Protein AF-T0V7Q1-F1 (afdb_monomer_lit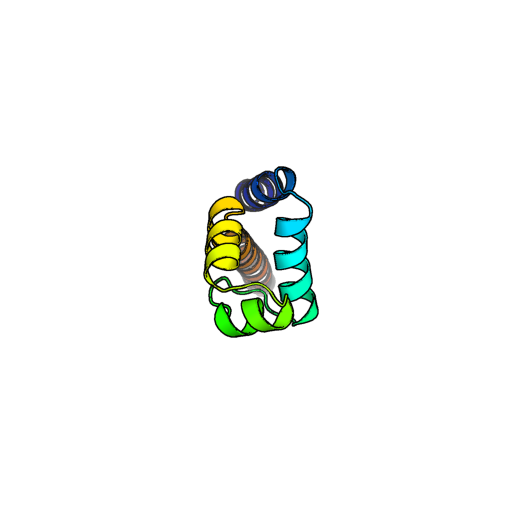e)

Foldseek 3Di:
DVVLVVVLVVLVVPDDPVLVVLVVLCVVVVHLALPDDLVVSCVSVVHDSVVSVVSCVSSVVNSSSVSVVVVVVVVVVVVVVVVVVVVD

pLDDT: mean 87.26, std 12.77, range [45.53, 96.31]

Sequence (88 aa):
MNALIVSGEAIRSGWRESQEEILLNLLKRSVYSENFSQQDLAQSLAINPSALSKRLKSSSIRVYLRGRAAALACIQSLEKGEAHERIV

Radius of gyration: 16.04 Å; chains: 1; bounding box: 38×20×46 Å

Secondary structure (DSSP, 8-state):
-HHHHHHHHHHHHT--HHHHHHHHHHHHTT--STT--HHHHHHHTT--HHHHHHHHHHHTHHHHHHHHHHHHHHHHHHHHHHHHHTT-

Structure (mmCIF, N/CA/C/O backbone):
data_AF-T0V7Q1-F1
#
_entry.id   AF-T0V7Q1-F1
#
loop_
_atom_site.group_PDB
_atom_site.id
_atom_site.type_symbol
_atom_site.label_atom_id
_atom_site.label_alt_id
_atom_site.label_comp_id
_atom_site.label_asym_id
_atom_site.label_entity_id
_atom_site.label_seq_id
_atom_site.pdbx_PDB_ins_code
_atom_site.Cartn_x
_atom_site.Cartn_y
_atom_site.Cartn_z
_atom_site.occupancy
_atom_site.B_iso_or_equiv
_atom_site.auth_seq_id
_atom_site.auth_comp_id
_atom_site.auth_asym_id
_atom_site.auth_atom_id
_atom_site.pdbx_PDB_model_num
ATOM 1 N N . MET A 1 1 ? 17.349 3.632 -9.399 1.00 61.19 1 MET A N 1
ATOM 2 C CA . MET A 1 1 ? 16.519 2.523 -8.871 1.00 61.19 1 MET A CA 1
ATOM 3 C C . MET A 1 1 ? 16.558 2.447 -7.342 1.00 61.19 1 MET A C 1
ATOM 5 O O . MET A 1 1 ? 15.501 2.546 -6.735 1.00 61.19 1 MET A O 1
ATOM 9 N N . ASN A 1 2 ? 17.738 2.367 -6.712 1.00 66.19 2 ASN A N 1
ATOM 10 C CA . ASN A 1 2 ? 17.864 2.184 -5.254 1.00 66.19 2 ASN A CA 1
ATOM 11 C C . ASN A 1 2 ? 17.151 3.253 -4.409 1.00 66.19 2 ASN A C 1
ATOM 13 O O . ASN A 1 2 ? 16.494 2.902 -3.440 1.00 66.19 2 ASN A O 1
ATOM 17 N N . ALA A 1 3 ? 17.186 4.531 -4.804 1.00 69.88 3 ALA A N 1
ATOM 18 C CA . ALA A 1 3 ? 16.512 5.600 -4.059 1.00 69.88 3 ALA A CA 1
ATOM 19 C C . ALA A 1 3 ? 14.989 5.390 -3.925 1.00 69.88 3 ALA A C 1
ATOM 21 O O . ALA A 1 3 ? 14.447 5.599 -2.851 1.00 69.88 3 ALA A O 1
ATOM 22 N N . LEU A 1 4 ? 14.308 4.910 -4.973 1.00 75.25 4 LEU A N 1
ATOM 23 C CA . LEU A 1 4 ? 12.858 4.652 -4.961 1.00 75.25 4 LEU A CA 1
ATOM 24 C C . LEU A 1 4 ? 12.480 3.513 -4.006 1.00 75.25 4 LEU A C 1
ATOM 26 O O . LEU A 1 4 ? 11.512 3.626 -3.257 1.00 75.25 4 LEU A O 1
ATOM 30 N N . ILE A 1 5 ? 13.266 2.433 -4.017 1.00 77.00 5 ILE A N 1
ATOM 31 C CA . ILE A 1 5 ? 13.075 1.283 -3.125 1.00 77.00 5 ILE A CA 1
ATOM 32 C C . ILE A 1 5 ? 13.353 1.700 -1.679 1.00 77.00 5 ILE A C 1
ATOM 34 O O . ILE A 1 5 ? 12.534 1.450 -0.800 1.00 77.00 5 ILE A O 1
ATOM 38 N N . VAL A 1 6 ? 14.459 2.412 -1.448 1.00 78.88 6 VAL A N 1
ATOM 39 C CA . VAL A 1 6 ? 14.843 2.920 -0.124 1.00 78.88 6 VAL A CA 1
ATOM 40 C C . VAL A 1 6 ? 13.797 3.891 0.424 1.00 78.88 6 VAL A C 1
ATOM 42 O O . VAL A 1 6 ? 13.436 3.788 1.590 1.00 78.88 6 VAL A O 1
ATOM 45 N N . SER A 1 7 ? 13.248 4.791 -0.397 1.00 72.12 7 SER A N 1
ATOM 46 C CA . SER A 1 7 ? 12.162 5.683 0.027 1.00 72.12 7 SER A CA 1
ATOM 47 C C . SER A 1 7 ? 10.886 4.916 0.384 1.00 72.12 7 SER A C 1
ATOM 49 O O . SER A 1 7 ? 10.215 5.275 1.347 1.00 72.12 7 SER A O 1
ATOM 51 N N . GLY A 1 8 ? 10.555 3.851 -0.352 1.00 80.56 8 GLY A N 1
ATOM 52 C CA . GLY A 1 8 ? 9.426 2.978 -0.024 1.00 80.56 8 GLY A CA 1
ATOM 53 C C . GLY A 1 8 ? 9.614 2.249 1.310 1.00 80.56 8 GLY A C 1
ATOM 54 O O . GLY A 1 8 ? 8.720 2.269 2.155 1.00 80.56 8 GLY A O 1
ATOM 55 N N . GLU A 1 9 ? 10.787 1.657 1.530 1.00 83.19 9 GLU A N 1
ATOM 56 C CA . GLU A 1 9 ? 11.113 0.965 2.782 1.00 83.19 9 GLU A CA 1
ATOM 57 C C . GLU A 1 9 ? 11.195 1.927 3.975 1.00 83.19 9 GLU A C 1
ATOM 59 O O . GLU A 1 9 ? 10.689 1.606 5.045 1.00 83.19 9 GLU A O 1
ATOM 64 N N . ALA A 1 10 ? 11.718 3.142 3.788 1.00 80.56 10 ALA A N 1
ATOM 65 C CA . ALA A 1 10 ? 11.748 4.171 4.830 1.00 80.56 10 ALA A CA 1
ATOM 66 C C . ALA A 1 10 ? 10.344 4.643 5.249 1.00 80.56 10 ALA A C 1
ATOM 68 O O . ALA A 1 10 ? 10.109 4.948 6.417 1.00 80.56 10 ALA A O 1
ATOM 69 N N . ILE A 1 11 ? 9.385 4.691 4.312 1.00 85.19 11 ILE A N 1
ATOM 70 C CA . ILE A 1 11 ? 7.977 4.955 4.650 1.00 85.19 11 ILE A CA 1
ATOM 71 C C . ILE A 1 11 ? 7.438 3.819 5.521 1.00 85.19 11 ILE A C 1
ATOM 73 O O . ILE A 1 11 ? 6.809 4.078 6.547 1.00 85.19 11 ILE A O 1
ATOM 77 N N . ARG A 1 12 ? 7.696 2.568 5.121 1.00 88.38 12 ARG A N 1
ATOM 78 C CA . ARG A 1 12 ? 7.199 1.382 5.822 1.00 88.38 12 ARG A CA 1
ATOM 79 C C . ARG A 1 12 ? 7.833 1.201 7.203 1.00 88.38 12 ARG A C 1
ATOM 81 O O . ARG A 1 12 ? 7.128 0.815 8.126 1.00 88.38 12 ARG A O 1
ATOM 88 N N . SER A 1 13 ? 9.116 1.511 7.381 1.00 85.25 13 SER A N 1
ATOM 89 C CA . SER A 1 13 ? 9.822 1.315 8.657 1.00 85.25 13 SER A CA 1
ATOM 90 C C . SER A 1 13 ? 9.244 2.136 9.814 1.00 85.25 13 SER A C 1
ATOM 92 O O . SER A 1 13 ? 9.478 1.810 10.973 1.00 85.25 13 SER A O 1
ATOM 94 N N . GLY A 1 14 ? 8.504 3.210 9.518 1.00 88.56 14 GLY A N 1
ATOM 95 C CA . GLY A 1 14 ? 7.811 4.029 10.516 1.00 88.56 14 GLY A CA 1
ATOM 96 C C . GLY A 1 14 ? 6.383 3.577 10.837 1.00 88.56 14 GLY A C 1
ATOM 97 O O . GLY A 1 14 ? 5.683 4.274 11.576 1.00 88.56 14 GLY A O 1
ATOM 98 N N . TRP A 1 15 ? 5.905 2.474 10.256 1.00 94.25 15 TRP A N 1
ATOM 99 C CA . TRP A 1 15 ? 4.521 2.049 10.423 1.00 94.25 15 TRP A CA 1
ATOM 100 C C . TRP A 1 15 ? 4.261 1.372 11.763 1.00 94.25 15 TRP A C 1
ATOM 102 O O . TRP A 1 15 ? 5.060 0.610 12.293 1.00 94.25 15 TRP A O 1
ATOM 112 N N . ARG A 1 16 ? 3.074 1.646 12.299 1.00 94.12 16 ARG A N 1
ATOM 113 C CA . ARG A 1 16 ? 2.480 0.894 13.405 1.00 94.12 16 ARG A CA 1
ATOM 114 C C . ARG A 1 16 ? 1.756 -0.326 12.850 1.00 94.12 16 ARG A C 1
ATOM 116 O O . ARG A 1 16 ? 1.288 -0.295 11.715 1.00 94.12 16 ARG A O 1
ATOM 123 N N . GLU A 1 17 ? 1.514 -1.319 13.696 1.00 93.12 17 GLU A N 1
ATOM 124 C CA . GLU A 1 17 ? 0.788 -2.548 13.341 1.00 93.12 17 GLU A CA 1
ATOM 125 C C . GLU A 1 17 ? -0.522 -2.276 12.574 1.00 93.12 17 GLU A C 1
ATOM 127 O O . GLU A 1 17 ? -0.756 -2.821 11.503 1.00 93.12 17 GLU A O 1
ATOM 132 N N . SER A 1 18 ? -1.330 -1.314 13.035 1.00 92.00 18 SER A N 1
ATOM 133 C CA . SER A 1 18 ? -2.583 -0.915 12.364 1.00 92.00 18 SER A CA 1
ATOM 134 C C . SER A 1 18 ? -2.433 -0.365 10.932 1.00 92.00 18 SER A C 1
ATOM 136 O O . SER A 1 18 ? -3.414 -0.295 10.191 1.00 92.00 18 SER A O 1
ATOM 138 N N . GLN A 1 19 ? -1.238 0.099 10.560 1.00 94.31 19 GLN A N 1
ATOM 139 C CA . GLN A 1 19 ? -0.897 0.581 9.219 1.00 94.31 19 GLN A CA 1
ATOM 140 C C . GLN A 1 19 ? -0.324 -0.559 8.372 1.00 94.31 19 GLN A C 1
ATOM 142 O O . GLN A 1 19 ? -0.656 -0.666 7.194 1.00 94.31 19 GLN A O 1
ATOM 147 N N . GLU A 1 20 ? 0.463 -1.452 8.975 1.00 94.56 20 GLU A N 1
ATOM 148 C CA . GLU A 1 20 ? 0.914 -2.686 8.327 1.00 94.56 20 GLU A CA 1
ATOM 149 C C . GLU A 1 20 ? -0.256 -3.613 7.985 1.00 94.56 20 GLU A C 1
ATOM 151 O O . GLU A 1 20 ? -0.291 -4.187 6.898 1.00 94.56 20 GLU A O 1
ATOM 156 N N . GLU A 1 21 ? -1.260 -3.692 8.859 1.00 95.12 21 GLU A N 1
ATOM 157 C CA . GLU A 1 21 ? -2.498 -4.446 8.654 1.00 95.12 21 GLU A CA 1
ATOM 158 C C . GLU A 1 21 ? -3.204 -4.043 7.351 1.00 95.12 21 GLU A C 1
ATOM 160 O O . GLU A 1 21 ? -3.709 -4.899 6.620 1.00 95.12 21 GLU A O 1
ATOM 165 N N . ILE A 1 22 ? -3.179 -2.749 7.009 1.00 95.69 22 ILE A N 1
ATOM 166 C CA . ILE A 1 22 ? -3.738 -2.246 5.751 1.00 95.69 22 ILE A CA 1
ATOM 167 C C . ILE A 1 22 ? -2.990 -2.846 4.565 1.00 95.69 22 ILE A C 1
ATOM 169 O O . ILE A 1 22 ? -3.620 -3.382 3.651 1.00 95.69 22 ILE A O 1
ATOM 173 N N . LEU A 1 23 ? -1.655 -2.780 4.578 1.00 95.62 23 LEU A N 1
ATOM 174 C CA . LEU A 1 23 ? -0.846 -3.357 3.509 1.00 95.62 23 LEU A CA 1
ATOM 175 C C . LEU A 1 23 ? -1.074 -4.870 3.415 1.00 95.62 23 LEU A C 1
ATOM 177 O O . LEU A 1 23 ? -1.299 -5.382 2.323 1.00 95.62 23 LEU A O 1
ATOM 181 N N . LEU A 1 24 ? -1.072 -5.584 4.540 1.00 95.25 24 LEU A N 1
ATOM 182 C CA . LEU A 1 24 ? -1.303 -7.027 4.572 1.00 95.25 24 LEU A CA 1
ATOM 183 C C . LEU A 1 24 ? -2.670 -7.401 3.988 1.00 95.25 24 LEU A C 1
ATOM 185 O O . LEU A 1 24 ? -2.760 -8.359 3.222 1.00 95.25 24 LEU A O 1
ATOM 189 N N . ASN A 1 25 ? -3.725 -6.648 4.306 1.00 96.31 25 ASN A N 1
ATOM 190 C CA . ASN A 1 25 ? -5.060 -6.891 3.761 1.00 96.31 25 ASN A CA 1
ATOM 191 C C . ASN A 1 25 ? -5.104 -6.674 2.240 1.00 96.31 25 ASN A C 1
ATOM 193 O O . ASN A 1 25 ? -5.662 -7.501 1.522 1.00 96.31 25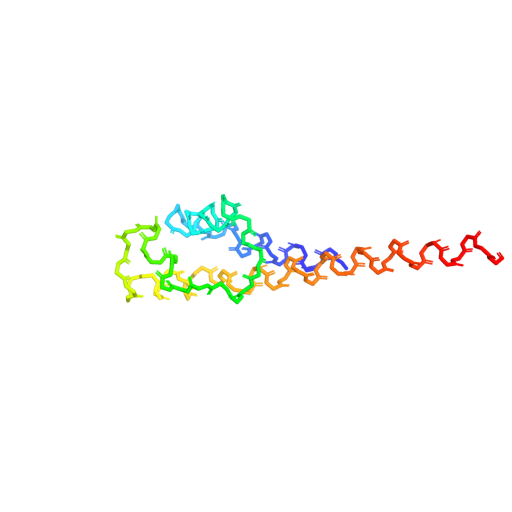 ASN A O 1
ATOM 197 N N . LEU A 1 26 ? -4.459 -5.614 1.740 1.00 96.31 26 LEU A N 1
ATOM 198 C CA . LEU A 1 26 ? -4.335 -5.357 0.302 1.00 96.31 26 LEU A CA 1
ATOM 199 C C . LEU A 1 26 ? -3.568 -6.482 -0.411 1.00 96.31 26 LEU A C 1
ATOM 201 O O . LEU A 1 26 ? -4.041 -7.006 -1.419 1.00 96.31 26 LEU A O 1
ATOM 205 N N . LEU A 1 27 ? -2.434 -6.916 0.147 1.00 94.62 27 LEU A N 1
ATOM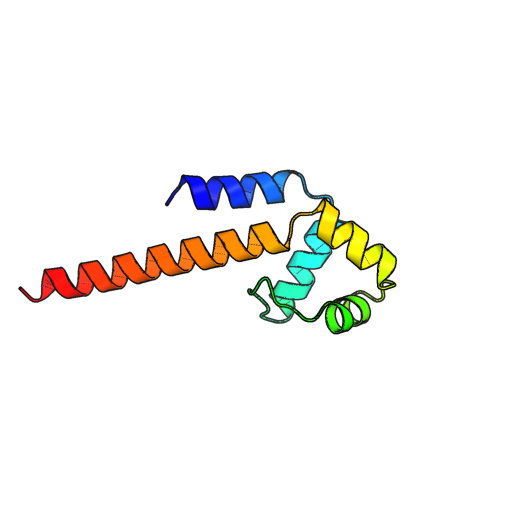 206 C CA . LEU A 1 27 ? -1.613 -7.989 -0.423 1.00 94.62 27 LEU A CA 1
ATOM 207 C C . LEU A 1 27 ? -2.344 -9.338 -0.445 1.00 94.62 27 LEU A C 1
ATOM 209 O O . LEU A 1 27 ? -2.292 -10.031 -1.458 1.00 94.62 27 LEU A O 1
ATOM 213 N N . LYS A 1 28 ? -3.074 -9.690 0.623 1.00 95.31 28 LYS A N 1
ATOM 214 C CA . LYS A 1 28 ? -3.910 -10.908 0.680 1.00 95.31 28 LYS A CA 1
ATOM 215 C C . LYS A 1 28 ? -4.992 -10.937 -0.403 1.00 95.31 28 LYS A C 1
ATOM 217 O O . LYS A 1 28 ? -5.447 -12.010 -0.779 1.00 95.31 28 LYS A O 1
ATOM 222 N N . ARG A 1 29 ? -5.400 -9.767 -0.895 1.00 94.50 29 ARG A N 1
ATOM 223 C CA . ARG A 1 29 ? -6.411 -9.588 -1.946 1.00 94.50 29 ARG A CA 1
ATOM 224 C C . ARG A 1 29 ? -5.796 -9.338 -3.327 1.00 94.50 29 ARG A C 1
ATOM 226 O O . ARG A 1 29 ? -6.516 -8.946 -4.239 1.00 94.50 29 ARG A O 1
ATOM 233 N N . SER A 1 30 ? -4.479 -9.508 -3.471 1.00 94.88 30 SER A N 1
ATOM 234 C CA . SER A 1 30 ? -3.734 -9.235 -4.708 1.00 94.88 30 SER A CA 1
ATOM 235 C C . SER A 1 30 ? -3.893 -7.796 -5.222 1.00 94.88 30 SER A C 1
ATOM 237 O O . SER A 1 30 ? -3.849 -7.537 -6.424 1.00 94.88 30 SER A O 1
ATOM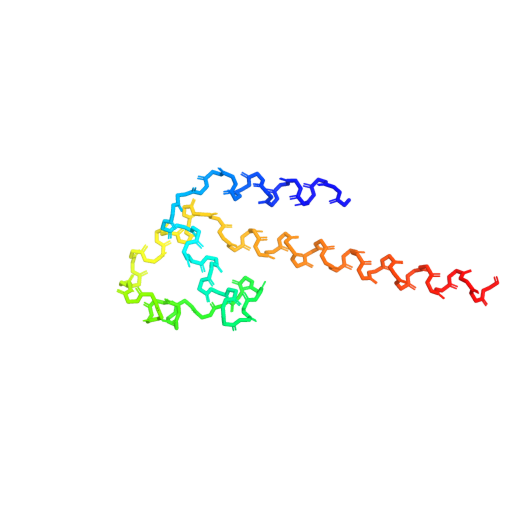 239 N N . VAL A 1 31 ? -4.065 -6.835 -4.309 1.00 95.44 31 VAL A N 1
ATOM 240 C CA . VAL A 1 31 ? -4.192 -5.413 -4.632 1.00 95.44 31 VAL A CA 1
ATOM 241 C C . VAL A 1 31 ? -2.848 -4.720 -4.429 1.00 95.44 31 VAL A C 1
ATOM 243 O O . VAL A 1 31 ? -2.403 -4.509 -3.303 1.00 95.44 31 VAL A O 1
ATOM 246 N N . TYR A 1 32 ? -2.211 -4.335 -5.536 1.00 93.19 32 TYR A N 1
ATOM 247 C CA . TYR A 1 32 ? -0.883 -3.699 -5.541 1.00 93.19 32 TYR A CA 1
ATOM 248 C C . TYR A 1 32 ? -0.899 -2.238 -6.014 1.00 93.19 32 TYR A C 1
ATOM 250 O O . TYR A 1 32 ? 0.130 -1.569 -5.988 1.00 93.19 32 TYR A O 1
ATOM 258 N N . SER A 1 33 ? -2.056 -1.738 -6.458 1.00 92.81 33 SER A N 1
ATOM 259 C CA . SER A 1 33 ? -2.220 -0.377 -6.976 1.00 92.81 33 SER A CA 1
ATOM 260 C C . SER A 1 33 ? -2.639 0.599 -5.881 1.00 92.81 33 SER A C 1
ATOM 262 O O . SER A 1 33 ? -3.400 0.246 -4.985 1.00 92.81 33 SER A O 1
ATOM 264 N N . GLU A 1 34 ? -2.217 1.857 -5.998 1.00 94.00 34 GLU A N 1
ATOM 265 C CA . GLU A 1 34 ? -2.675 2.971 -5.157 1.00 94.00 34 GLU A CA 1
ATOM 266 C C . GLU A 1 34 ? -4.174 3.303 -5.304 1.00 94.00 34 GLU A C 1
ATOM 268 O O . GLU A 1 34 ? -4.737 3.973 -4.435 1.00 94.00 34 GLU A O 1
ATOM 273 N N . ASN A 1 35 ? -4.818 2.821 -6.374 1.00 95.56 35 ASN A N 1
ATOM 274 C CA . ASN A 1 35 ? -6.213 3.099 -6.733 1.00 95.56 35 ASN A CA 1
ATOM 275 C C . ASN A 1 35 ? -7.197 2.034 -6.208 1.00 95.56 35 ASN A C 1
ATOM 277 O O . ASN A 1 35 ? -8.178 1.700 -6.868 1.00 95.56 35 ASN A O 1
ATOM 281 N N . PHE A 1 36 ? -6.932 1.459 -5.035 1.00 95.19 36 PHE A N 1
ATOM 282 C CA . PHE A 1 36 ? -7.809 0.462 -4.414 1.00 95.19 36 PHE A CA 1
ATOM 283 C C . PHE A 1 36 ? -9.142 1.061 -3.925 1.00 95.19 36 PHE A C 1
ATOM 285 O O . PHE A 1 36 ? -9.206 2.226 -3.524 1.00 95.19 36 PHE A O 1
ATOM 292 N N . SER A 1 37 ? -10.201 0.241 -3.877 1.00 94.81 37 SER A N 1
ATOM 293 C CA . SER A 1 37 ? -11.488 0.638 -3.287 1.00 94.81 37 SER A CA 1
ATOM 294 C C . SER A 1 37 ? -11.348 0.829 -1.777 1.00 94.81 37 SER A C 1
ATOM 296 O O . SER A 1 37 ? -11.141 -0.120 -1.016 1.00 94.81 37 SER A O 1
ATOM 298 N N . GLN A 1 38 ? -11.474 2.077 -1.323 1.00 95.00 38 GLN A N 1
ATOM 299 C CA . GLN A 1 38 ? -11.444 2.398 0.102 1.00 95.00 38 GLN A CA 1
ATOM 300 C C . GLN A 1 38 ? -12.673 1.841 0.839 1.00 95.00 38 GLN A C 1
ATOM 302 O O . GLN A 1 38 ? -12.565 1.500 2.015 1.00 95.00 38 GLN A O 1
ATOM 307 N N . GLN A 1 39 ? -13.817 1.725 0.160 1.00 94.62 39 GLN A N 1
ATOM 308 C CA . GLN A 1 39 ? -15.028 1.133 0.726 1.00 94.62 39 GLN A CA 1
ATOM 309 C C . GLN A 1 39 ? -14.833 -0.363 0.986 1.00 94.62 39 GLN A C 1
ATOM 311 O O . GLN A 1 39 ? -15.050 -0.821 2.107 1.00 94.62 39 GLN A O 1
ATOM 316 N N . ASP A 1 40 ? -14.334 -1.104 -0.004 1.00 94.88 40 ASP A N 1
ATOM 317 C CA . ASP A 1 40 ? -14.114 -2.544 0.143 1.00 94.88 40 ASP A CA 1
ATOM 318 C C . ASP A 1 40 ? -13.042 -2.830 1.195 1.00 94.88 40 ASP A C 1
ATOM 320 O O . ASP A 1 40 ? -13.095 -3.841 1.887 1.00 94.88 40 ASP A O 1
ATOM 324 N N . LEU A 1 41 ? -12.035 -1.957 1.303 1.00 95.38 41 LEU A N 1
ATOM 325 C CA . LEU A 1 41 ? -11.000 -2.049 2.331 1.00 95.38 41 LEU A CA 1
ATOM 326 C C . LEU A 1 41 ? -11.551 -1.749 3.735 1.00 95.38 41 LEU A C 1
ATOM 328 O O . LEU A 1 41 ? -11.164 -2.399 4.702 1.00 95.38 41 LEU A O 1
ATOM 332 N N . ALA A 1 42 ? -12.463 -0.781 3.863 1.00 95.38 42 ALA A N 1
ATOM 333 C CA . ALA A 1 42 ? -13.138 -0.495 5.128 1.00 95.38 42 ALA A CA 1
ATOM 334 C C . ALA A 1 42 ? -13.965 -1.699 5.590 1.00 95.38 42 ALA A C 1
ATOM 336 O O . ALA A 1 42 ? -13.894 -2.085 6.757 1.00 95.38 42 ALA A O 1
ATOM 337 N N . GLN A 1 43 ? -14.686 -2.326 4.658 1.00 95.31 43 GLN A N 1
ATOM 338 C CA . GLN A 1 43 ? -15.474 -3.523 4.923 1.00 95.31 43 GLN A CA 1
ATOM 339 C C . GLN A 1 43 ? -14.590 -4.722 5.285 1.00 95.31 43 GLN A C 1
ATOM 341 O O . GLN A 1 43 ? -14.875 -5.401 6.268 1.00 95.31 43 GLN A O 1
ATOM 346 N N . SER A 1 44 ? -13.494 -4.959 4.553 1.00 94.12 44 SER A N 1
ATOM 347 C CA . SER A 1 44 ? -12.600 -6.096 4.814 1.00 94.12 44 SER A CA 1
ATOM 348 C C . SER A 1 44 ? -11.843 -5.992 6.137 1.00 94.12 44 SER A C 1
ATOM 350 O O . SER A 1 44 ? -11.456 -7.016 6.692 1.00 94.12 44 SER A O 1
ATOM 352 N N . LEU A 1 45 ? -11.623 -4.774 6.637 1.00 93.62 45 LEU A N 1
ATOM 353 C CA . LEU A 1 45 ? -10.994 -4.525 7.935 1.00 93.62 45 LEU A CA 1
ATOM 354 C C . LEU A 1 45 ? -12.015 -4.324 9.069 1.00 93.62 45 LEU A C 1
ATOM 356 O O . LEU A 1 45 ? -11.613 -4.175 10.218 1.00 93.62 45 LEU A O 1
ATOM 360 N N . ALA A 1 46 ? -13.319 -4.287 8.766 1.00 94.50 46 ALA A N 1
ATOM 361 C CA . ALA A 1 46 ? -14.379 -3.908 9.705 1.00 94.50 46 ALA A CA 1
ATOM 362 C C . ALA A 1 46 ? -14.114 -2.560 10.421 1.00 94.50 46 ALA A C 1
ATOM 364 O O . ALA A 1 46 ? -14.444 -2.375 11.593 1.00 94.50 46 ALA A O 1
ATOM 365 N N . ILE A 1 47 ? -13.519 -1.592 9.712 1.00 93.94 47 ILE A N 1
ATOM 366 C CA . ILE A 1 47 ? -13.195 -0.257 10.237 1.00 93.94 47 ILE A CA 1
ATOM 367 C C . ILE A 1 47 ? -14.134 0.764 9.605 1.00 93.94 47 ILE A C 1
ATOM 369 O O . ILE A 1 47 ? -14.381 0.744 8.401 1.00 93.94 47 ILE A O 1
ATOM 373 N N . ASN A 1 48 ? -14.607 1.733 10.390 1.00 95.06 48 ASN A N 1
ATOM 374 C CA . ASN A 1 48 ? -15.392 2.827 9.829 1.00 95.06 48 ASN A CA 1
ATOM 375 C C . ASN A 1 48 ? -14.576 3.666 8.805 1.00 95.06 48 ASN A C 1
ATOM 377 O O . ASN A 1 48 ? -13.364 3.859 8.976 1.00 95.06 48 ASN A O 1
ATOM 381 N N . PRO A 1 49 ? -15.221 4.236 7.767 1.00 93.62 49 PRO A N 1
ATOM 382 C CA . PRO A 1 49 ? -14.524 4.957 6.695 1.00 93.62 49 PRO A CA 1
ATOM 383 C C . PRO A 1 49 ? -13.642 6.127 7.162 1.00 93.62 49 PRO A C 1
ATOM 385 O O . PRO A 1 49 ? -12.590 6.392 6.571 1.00 93.62 49 PRO A O 1
ATOM 388 N N . SER A 1 50 ? -14.033 6.822 8.233 1.00 94.88 50 SER A N 1
ATOM 389 C CA . SER A 1 50 ? -13.293 7.966 8.781 1.00 94.88 50 SER A CA 1
ATOM 390 C C . SER A 1 50 ? -11.989 7.541 9.458 1.00 94.88 50 SER A C 1
ATOM 392 O O . SER A 1 50 ? -10.939 8.149 9.235 1.00 94.88 50 SER A O 1
ATOM 394 N N . ALA A 1 51 ? -12.030 6.478 10.262 1.00 94.25 51 ALA A N 1
ATOM 395 C CA . ALA A 1 51 ? -10.854 5.894 10.893 1.00 94.25 51 ALA A CA 1
ATOM 396 C C . ALA A 1 51 ? -9.904 5.303 9.844 1.00 94.25 51 ALA A C 1
ATOM 398 O O . ALA A 1 51 ? -8.699 5.555 9.918 1.00 94.25 51 ALA A O 1
ATOM 399 N N . LEU A 1 52 ? -10.434 4.623 8.820 1.00 96.25 52 LEU A N 1
ATOM 400 C CA . LEU A 1 52 ? -9.620 4.159 7.698 1.00 96.25 52 LEU A CA 1
ATOM 401 C C . LEU A 1 52 ? -8.945 5.336 6.985 1.00 96.25 52 LEU A C 1
ATOM 403 O O . LEU A 1 52 ? -7.732 5.320 6.804 1.00 96.25 52 LEU A O 1
ATOM 407 N N . SER A 1 53 ? -9.687 6.397 6.655 1.00 95.69 53 SER A N 1
ATOM 408 C CA . SER A 1 53 ? -9.132 7.589 5.993 1.00 95.69 53 SER A CA 1
ATOM 409 C C . SER A 1 53 ? -7.952 8.189 6.759 1.00 95.69 53 SER A C 1
ATOM 411 O O . SER A 1 53 ? -6.954 8.578 6.150 1.00 95.69 53 SER A O 1
ATOM 413 N N . LYS A 1 54 ? -8.035 8.245 8.096 1.00 95.75 54 LYS A N 1
ATOM 414 C CA . LYS A 1 54 ? -6.928 8.700 8.950 1.00 95.75 54 LYS A CA 1
ATOM 415 C C . LYS A 1 54 ? -5.718 7.773 8.840 1.00 95.75 54 LYS A C 1
ATOM 417 O O . LYS A 1 54 ? -4.619 8.274 8.623 1.00 95.75 54 LYS A O 1
ATOM 422 N N . ARG A 1 55 ? -5.913 6.450 8.923 1.00 95.12 55 ARG A N 1
ATOM 423 C CA . ARG A 1 55 ? -4.820 5.469 8.787 1.00 95.12 55 ARG A CA 1
ATOM 424 C C . ARG A 1 55 ? -4.174 5.503 7.396 1.00 95.12 55 ARG A C 1
ATOM 426 O O . ARG A 1 55 ? -2.954 5.429 7.292 1.00 95.12 55 ARG A O 1
ATOM 433 N N . LEU A 1 56 ? -4.962 5.668 6.331 1.00 95.50 56 LEU A N 1
ATOM 434 C CA . LEU A 1 56 ? -4.455 5.798 4.958 1.00 95.50 56 LEU A CA 1
ATOM 435 C C . LEU A 1 56 ? -3.594 7.053 4.782 1.00 95.50 56 LEU A C 1
ATOM 437 O O . LEU A 1 56 ? -2.556 6.999 4.126 1.00 95.50 56 LEU A O 1
ATOM 441 N N . LYS A 1 57 ? -4.014 8.179 5.374 1.00 94.19 57 LYS A N 1
ATOM 442 C CA . LYS A 1 57 ? -3.242 9.427 5.350 1.00 94.19 57 LYS A CA 1
ATOM 443 C C . LYS A 1 57 ? -1.958 9.308 6.170 1.00 94.19 57 LYS A C 1
ATOM 445 O O . LYS A 1 57 ? -0.902 9.657 5.665 1.00 94.19 57 LYS A O 1
ATOM 450 N N . SER A 1 58 ? -2.031 8.796 7.401 1.00 94.44 58 SER A N 1
ATOM 451 C CA . SER A 1 58 ? -0.865 8.733 8.294 1.00 94.44 58 SER A CA 1
ATOM 452 C C . SER A 1 58 ? 0.178 7.691 7.884 1.00 94.44 58 SER A C 1
ATOM 454 O O . SER A 1 58 ? 1.335 7.821 8.261 1.00 94.44 58 SER A O 1
ATOM 456 N N . SER A 1 59 ? -0.217 6.651 7.145 1.00 93.81 59 SER A N 1
ATOM 457 C CA . SER A 1 59 ? 0.708 5.634 6.620 1.00 93.81 59 SER A CA 1
ATOM 458 C C . SER A 1 59 ? 1.370 6.033 5.304 1.00 93.81 59 SER A C 1
ATOM 460 O O . SER A 1 59 ? 2.351 5.414 4.905 1.00 93.81 59 SER A O 1
ATOM 462 N N . SER A 1 60 ? 0.836 7.021 4.578 1.00 94.62 60 SER A N 1
ATOM 463 C CA . SER A 1 60 ? 1.258 7.308 3.200 1.00 94.62 60 SER A CA 1
ATOM 464 C C . SER A 1 60 ? 1.198 6.076 2.275 1.00 94.62 60 SER A C 1
ATOM 466 O O . SER A 1 60 ? 1.936 5.994 1.294 1.00 94.62 60 SER A O 1
ATOM 468 N N . ILE A 1 61 ? 0.293 5.120 2.541 1.00 94.94 61 ILE A N 1
ATOM 469 C CA . ILE A 1 61 ? 0.217 3.828 1.832 1.00 94.94 61 ILE A CA 1
ATOM 470 C C . ILE A 1 61 ? 0.079 3.973 0.312 1.00 94.94 61 ILE A C 1
ATOM 472 O O . ILE A 1 61 ? 0.666 3.205 -0.444 1.00 94.94 61 ILE A O 1
ATOM 476 N N . ARG A 1 62 ? -0.643 4.993 -0.166 1.00 94.81 62 ARG A N 1
ATOM 477 C CA . ARG A 1 62 ? -0.756 5.263 -1.607 1.00 94.81 62 ARG A CA 1
ATOM 478 C C . ARG A 1 62 ? 0.589 5.639 -2.226 1.00 94.81 62 ARG A C 1
ATOM 480 O O . ARG A 1 62 ? 0.905 5.159 -3.304 1.00 94.81 62 ARG A O 1
ATOM 487 N N . VAL A 1 63 ? 1.398 6.441 -1.530 1.00 94.00 63 VAL A N 1
ATOM 488 C CA . VAL A 1 63 ? 2.752 6.807 -1.980 1.00 94.00 63 VAL A CA 1
ATOM 489 C C . VAL A 1 63 ? 3.661 5.580 -1.988 1.00 94.00 63 VAL A C 1
ATOM 491 O O . VAL A 1 63 ? 4.400 5.380 -2.948 1.00 94.00 63 VAL A O 1
ATOM 494 N N . TYR A 1 64 ? 3.557 4.724 -0.968 1.00 93.69 64 TYR A N 1
ATOM 495 C CA . TYR A 1 64 ? 4.282 3.454 -0.922 1.00 93.69 64 TYR A CA 1
ATOM 496 C C . TYR A 1 64 ? 3.956 2.560 -2.131 1.00 93.69 64 TYR A C 1
ATOM 498 O O . TYR A 1 64 ? 4.863 2.120 -2.838 1.00 93.69 64 TYR A O 1
ATOM 506 N N . LEU A 1 65 ? 2.666 2.337 -2.416 1.00 94.00 65 LEU A N 1
ATOM 507 C CA . LEU A 1 65 ? 2.225 1.518 -3.553 1.00 94.00 65 LEU A CA 1
ATOM 508 C C . LEU A 1 65 ? 2.654 2.124 -4.894 1.00 94.00 65 LEU A C 1
ATOM 510 O O . LEU A 1 65 ? 3.143 1.395 -5.757 1.00 94.00 65 LEU A O 1
ATOM 514 N N . ARG A 1 66 ? 2.575 3.454 -5.037 1.00 92.69 66 ARG A N 1
ATOM 515 C CA . ARG A 1 66 ? 3.094 4.173 -6.209 1.00 92.69 66 ARG A CA 1
ATOM 516 C C . ARG A 1 66 ? 4.572 3.908 -6.438 1.00 92.69 66 ARG A C 1
ATOM 518 O O . ARG A 1 66 ? 4.981 3.568 -7.544 1.00 92.69 66 ARG A O 1
ATOM 525 N N . GLY A 1 67 ? 5.371 4.066 -5.383 1.00 91.12 67 GLY A N 1
ATOM 526 C CA . GLY A 1 67 ? 6.814 3.856 -5.430 1.00 91.12 67 GLY A CA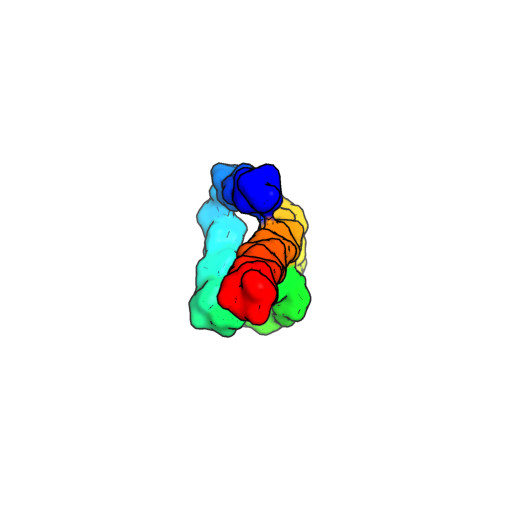 1
ATOM 527 C C . GLY A 1 67 ? 7.159 2.426 -5.838 1.00 91.12 67 GLY A C 1
ATOM 528 O O . GLY A 1 67 ? 8.028 2.223 -6.685 1.00 91.12 67 GLY A O 1
ATOM 529 N N . ARG A 1 68 ? 6.422 1.435 -5.318 1.00 91.25 68 ARG A N 1
ATOM 530 C CA . ARG A 1 68 ? 6.577 0.030 -5.717 1.00 91.25 68 ARG A CA 1
ATOM 531 C C . ARG A 1 68 ? 6.220 -0.218 -7.179 1.00 91.25 68 ARG A C 1
ATOM 533 O O . ARG A 1 68 ? 6.975 -0.907 -7.862 1.00 91.25 68 ARG A O 1
ATOM 540 N N . ALA A 1 69 ? 5.111 0.340 -7.661 1.00 91.31 69 ALA A N 1
ATOM 541 C CA . ALA A 1 69 ? 4.708 0.213 -9.059 1.00 91.31 69 ALA A CA 1
ATOM 542 C C . ALA A 1 69 ? 5.739 0.852 -10.005 1.00 91.31 69 ALA A C 1
ATOM 544 O O . ALA A 1 69 ? 6.118 0.243 -11.003 1.00 91.31 69 ALA A O 1
ATOM 545 N N . ALA A 1 70 ? 6.257 2.033 -9.656 1.00 90.56 70 ALA A N 1
ATOM 546 C CA . ALA A 1 70 ? 7.307 2.702 -10.418 1.00 90.56 70 ALA A CA 1
ATOM 547 C C . ALA A 1 70 ? 8.618 1.900 -10.427 1.00 90.56 70 ALA A C 1
ATOM 549 O O . ALA A 1 70 ? 9.220 1.721 -11.483 1.00 90.56 70 ALA A O 1
ATOM 550 N N . ALA A 1 71 ? 9.042 1.366 -9.276 1.00 89.94 71 ALA A N 1
ATOM 551 C CA . ALA A 1 71 ? 10.235 0.525 -9.195 1.00 89.94 71 ALA A CA 1
ATOM 552 C C . ALA A 1 71 ? 10.101 -0.737 -10.063 1.00 89.94 71 ALA A C 1
ATOM 554 O O . ALA A 1 71 ? 11.026 -1.063 -10.803 1.00 89.94 71 ALA A O 1
ATOM 555 N N . LEU A 1 72 ? 8.938 -1.398 -10.026 1.00 90.44 72 LEU A N 1
ATOM 556 C CA . LEU A 1 72 ? 8.648 -2.556 -10.873 1.00 90.44 72 LEU A CA 1
ATOM 557 C C . LEU A 1 72 ? 8.708 -2.199 -12.364 1.00 90.44 72 LEU A C 1
ATOM 559 O O . LEU A 1 72 ? 9.350 -2.910 -13.131 1.00 90.44 72 LEU A O 1
ATOM 563 N N . ALA A 1 73 ? 8.099 -1.082 -12.768 1.00 89.81 73 ALA A N 1
ATOM 564 C CA . ALA A 1 73 ? 8.145 -0.616 -14.152 1.00 89.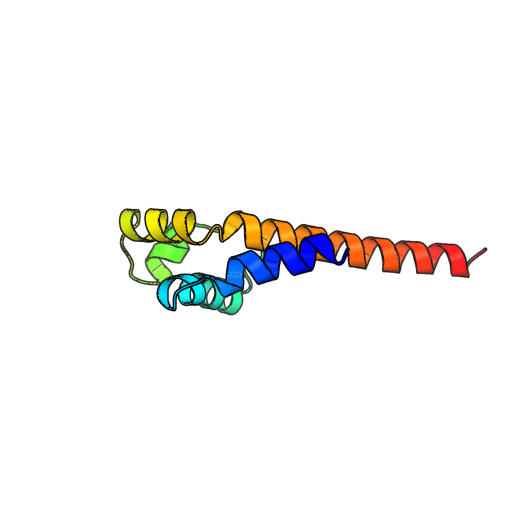81 73 ALA A CA 1
ATOM 565 C C . ALA A 1 73 ? 9.582 -0.324 -14.618 1.00 89.81 73 ALA A C 1
ATOM 567 O O . ALA A 1 73 ? 9.945 -0.665 -15.746 1.00 89.81 73 ALA A O 1
ATOM 568 N N . CYS A 1 74 ? 10.426 0.252 -13.752 1.00 88.38 74 CYS A N 1
ATOM 569 C CA . CYS A 1 74 ? 11.845 0.442 -14.048 1.00 88.38 74 CYS A CA 1
ATOM 570 C C . CYS A 1 74 ? 12.570 -0.895 -14.253 1.00 88.38 74 CYS A C 1
ATOM 572 O O . CYS A 1 74 ? 13.299 -1.020 -15.231 1.00 88.38 74 CYS A O 1
ATOM 574 N N . ILE A 1 75 ? 12.357 -1.884 -13.374 1.00 88.69 75 ILE A N 1
ATOM 575 C CA . ILE A 1 75 ? 12.961 -3.225 -13.504 1.00 88.69 75 ILE A CA 1
ATOM 576 C C . ILE A 1 75 ? 12.562 -3.854 -14.844 1.00 88.69 75 ILE A C 1
ATOM 578 O O . ILE A 1 75 ? 13.426 -4.223 -15.631 1.00 88.69 75 ILE A O 1
ATOM 582 N N . GLN A 1 76 ? 11.267 -3.873 -15.155 1.00 89.25 76 GLN A N 1
ATOM 583 C CA . GLN A 1 76 ? 10.751 -4.440 -16.405 1.00 89.25 76 GLN A CA 1
ATOM 584 C C . GLN A 1 76 ? 11.263 -3.712 -17.655 1.00 89.25 76 GLN A C 1
ATOM 586 O O . GLN A 1 76 ? 11.405 -4.316 -18.717 1.00 89.25 76 GLN A O 1
ATOM 591 N N . SER A 1 77 ? 11.514 -2.404 -17.559 1.00 87.81 77 SER A N 1
ATOM 592 C CA . SER A 1 77 ? 12.071 -1.633 -18.675 1.00 87.81 77 SER A CA 1
ATOM 593 C C . SER A 1 77 ? 13.539 -1.977 -18.914 1.00 87.81 77 SER A C 1
ATOM 595 O O . SER A 1 77 ? 13.953 -2.056 -20.066 1.00 87.81 77 SER A O 1
ATOM 597 N N . LEU A 1 78 ? 14.307 -2.228 -17.848 1.00 86.62 78 LEU A N 1
ATOM 598 C CA . LEU A 1 78 ? 15.690 -2.697 -17.955 1.00 86.62 78 LEU A CA 1
ATOM 599 C C . LEU A 1 78 ? 15.756 -4.101 -18.561 1.00 86.62 78 LEU A C 1
ATOM 601 O O . LEU A 1 78 ? 16.501 -4.303 -19.511 1.00 86.62 78 LEU A O 1
ATOM 605 N N . GLU A 1 79 ? 14.912 -5.031 -18.106 1.00 84.00 79 GLU A N 1
ATOM 606 C CA . GLU A 1 79 ? 14.834 -6.385 -18.678 1.00 84.00 79 GLU A CA 1
ATOM 607 C C . GLU A 1 79 ? 14.513 -6.361 -20.183 1.00 84.00 79 GLU A C 1
ATOM 609 O O . GLU A 1 79 ? 15.092 -7.109 -20.971 1.00 84.00 79 GLU A O 1
ATOM 614 N N . LYS A 1 80 ? 13.608 -5.469 -20.610 1.00 76.94 80 LYS A N 1
ATOM 615 C CA . LYS A 1 80 ? 13.275 -5.284 -22.031 1.00 76.94 80 LYS A CA 1
ATOM 616 C C . LYS A 1 80 ? 14.392 -4.602 -22.825 1.00 76.94 80 LYS A C 1
ATOM 618 O O . LYS A 1 80 ? 14.572 -4.934 -23.993 1.00 76.94 80 LYS A O 1
ATOM 623 N N . GLY A 1 81 ? 15.124 -3.669 -22.215 1.00 62.47 81 GLY A N 1
ATOM 624 C CA . GLY A 1 81 ? 16.292 -3.021 -22.819 1.00 62.47 81 GLY A CA 1
ATOM 625 C C . GLY A 1 81 ? 17.443 -4.004 -23.050 1.00 62.47 81 GLY A C 1
ATOM 626 O O . GLY A 1 81 ? 17.974 -4.068 -24.155 1.00 62.47 81 GLY A O 1
ATOM 627 N N . GLU A 1 82 ? 17.739 -4.854 -22.062 1.00 56.66 82 GLU A N 1
ATOM 628 C CA . GLU A 1 82 ? 18.741 -5.925 -22.174 1.00 56.66 82 GLU A CA 1
ATOM 629 C C . GLU A 1 82 ? 18.375 -6.968 -23.244 1.00 56.66 82 GLU A C 1
ATOM 631 O O . GLU A 1 82 ? 19.251 -7.530 -23.904 1.00 56.66 82 GLU A O 1
ATOM 636 N N . ALA A 1 83 ? 17.080 -7.226 -23.457 1.00 55.81 83 ALA A N 1
ATOM 637 C CA . ALA A 1 83 ? 16.617 -8.112 -24.522 1.00 55.81 83 ALA A CA 1
ATOM 638 C C . ALA A 1 83 ? 16.797 -7.513 -25.930 1.00 55.81 83 ALA A C 1
ATOM 640 O O . ALA A 1 83 ? 16.927 -8.268 -26.891 1.00 55.81 83 ALA A O 1
ATOM 641 N N . HIS A 1 84 ? 16.816 -6.182 -26.066 1.00 51.69 84 HIS A N 1
ATOM 642 C CA . HIS A 1 84 ? 17.022 -5.511 -27.352 1.00 51.69 84 HIS A CA 1
ATOM 643 C C . HIS A 1 84 ? 18.512 -5.380 -27.709 1.00 51.69 84 HIS A C 1
ATOM 645 O O . HIS A 1 84 ? 18.863 -5.519 -28.875 1.00 51.69 84 HIS A O 1
ATOM 651 N N . GLU A 1 85 ? 19.399 -5.207 -26.722 1.00 51.94 85 GLU A N 1
ATOM 652 C CA . GLU A 1 85 ? 20.857 -5.160 -26.941 1.00 51.94 85 GLU A CA 1
ATOM 653 C C . GLU A 1 85 ? 21.488 -6.522 -27.270 1.00 51.94 85 GLU A C 1
ATOM 655 O O . GLU A 1 85 ? 22.550 -6.567 -27.877 1.00 51.94 85 GLU A O 1
ATOM 660 N N . ARG A 1 86 ? 20.851 -7.649 -26.924 1.00 53.50 86 ARG A N 1
ATOM 661 C CA . ARG A 1 86 ? 21.372 -8.992 -27.259 1.00 53.50 86 ARG A CA 1
ATOM 662 C C . ARG A 1 86 ? 21.064 -9.462 -28.687 1.00 53.50 86 ARG A C 1
ATOM 664 O O . ARG A 1 86 ? 21.493 -10.554 -29.051 1.00 53.50 86 ARG A O 1
ATOM 671 N N . ILE A 1 87 ? 20.297 -8.695 -29.467 1.00 52.03 87 ILE A N 1
ATOM 672 C CA . ILE A 1 87 ? 19.851 -9.074 -30.824 1.00 52.03 87 ILE A CA 1
ATOM 673 C C . ILE A 1 87 ? 20.523 -8.208 -31.915 1.00 52.03 87 ILE A C 1
ATOM 675 O O . ILE A 1 87 ? 20.224 -8.375 -33.096 1.00 52.03 87 ILE A O 1
ATOM 679 N N . VAL A 1 88 ? 21.465 -7.326 -31.557 1.00 45.53 88 VAL A N 1
ATOM 680 C CA . VAL A 1 88 ? 22.237 -6.513 -32.520 1.00 45.53 88 VAL A CA 1
ATOM 681 C C . VAL A 1 88 ? 23.688 -6.967 -32.579 1.00 45.53 88 VAL A C 1
ATOM 683 O O . VAL A 1 88 ? 24.286 -7.154 -31.497 1.00 45.53 88 VAL A O 1
#